Protein AF-A0AAJ6L2M2-F1 (afdb_monomer_lite)

Foldseek 3Di:
DDPQDQDDDPQWTWRDDDPVPQFKTKTFGDDDPWGWIWIGGHPDDTDTQVDTPVLVVVVVVLVCCQVVDLAKKKKAQAAPVLQCQVCVQWAWDPDPSQCPPPVQWTWTDDVQKIWIKGADPDPRRIMIMMGGNDCVVCVSSPVGDIDIGNND

Structure (mmCIF, N/CA/C/O backbone):
data_AF-A0AAJ6L2M2-F1
#
_entry.id   AF-A0AAJ6L2M2-F1
#
loop_
_atom_site.group_PDB
_atom_site.id
_atom_site.type_symbol
_atom_site.label_atom_id
_atom_site.label_alt_id
_atom_site.label_comp_id
_atom_site.label_asym_id
_atom_site.label_entity_id
_atom_site.label_seq_id
_atom_site.pdbx_PDB_ins_code
_atom_site.Cartn_x
_atom_site.Cartn_y
_atom_site.Cartn_z
_atom_site.occupancy
_atom_site.B_iso_or_equiv
_atom_site.auth_seq_id
_atom_site.auth_comp_id
_atom_site.auth_asym_id
_atom_site.auth_atom_id
_atom_site.pdbx_PDB_model_num
ATOM 1 N N . MET A 1 1 ? -10.323 -19.912 -14.320 1.00 34.62 1 MET A N 1
ATOM 2 C CA . MET A 1 1 ? -8.851 -20.020 -14.262 1.00 34.62 1 MET A CA 1
ATOM 3 C C . MET A 1 1 ? -8.305 -19.031 -15.271 1.00 34.62 1 MET A C 1
ATOM 5 O O . MET A 1 1 ? -8.434 -19.292 -16.460 1.00 34.62 1 MET A O 1
ATOM 9 N N . ALA A 1 2 ? -7.817 -17.872 -14.827 1.00 39.28 2 ALA A N 1
ATOM 10 C CA . ALA A 1 2 ? -7.121 -16.959 -15.726 1.00 39.28 2 ALA A CA 1
ATOM 11 C C . ALA A 1 2 ? -5.801 -17.625 -16.139 1.00 39.28 2 ALA A C 1
ATOM 13 O O . ALA A 1 2 ? -5.055 -18.107 -15.286 1.00 39.28 2 ALA A O 1
ATOM 14 N N . GLN A 1 3 ? -5.556 -17.742 -17.442 1.00 39.09 3 GLN A N 1
ATOM 15 C CA . GLN A 1 3 ? -4.250 -18.141 -17.948 1.00 39.09 3 GLN A CA 1
ATOM 16 C C . GLN A 1 3 ? -3.283 -16.990 -17.655 1.00 39.09 3 GLN A C 1
ATOM 18 O O . GLN A 1 3 ? -3.402 -15.923 -18.250 1.00 39.09 3 GLN A O 1
ATOM 23 N N . ASN A 1 4 ? -2.346 -17.201 -16.727 1.00 53.00 4 ASN A N 1
ATOM 24 C CA . ASN A 1 4 ? -1.199 -16.316 -16.516 1.00 53.00 4 ASN A CA 1
ATOM 25 C C . ASN A 1 4 ? -0.214 -16.493 -17.683 1.00 53.00 4 ASN A C 1
ATOM 27 O O . ASN A 1 4 ? 0.862 -17.067 -17.520 1.00 53.00 4 ASN A O 1
AT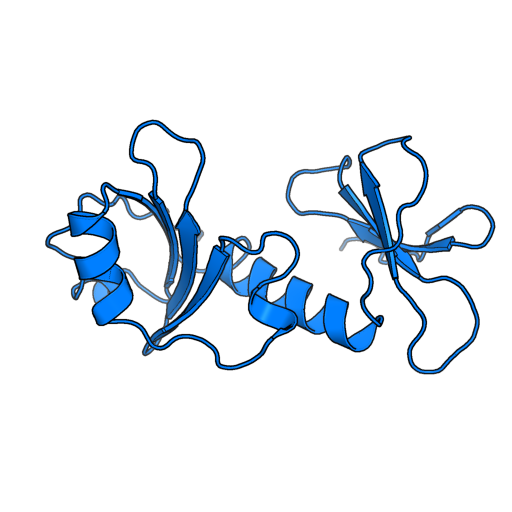OM 31 N N . GLU A 1 5 ? -0.606 -16.075 -18.884 1.00 61.12 5 GLU A N 1
ATOM 32 C CA . GLU A 1 5 ? 0.336 -15.919 -19.987 1.00 61.12 5 GLU A CA 1
ATOM 33 C C . GLU A 1 5 ? 1.088 -14.606 -19.784 1.00 61.12 5 GLU A C 1
ATOM 35 O O . GLU A 1 5 ? 0.489 -13.537 -19.685 1.00 61.12 5 GLU A O 1
ATOM 40 N N . LEU A 1 6 ? 2.415 -14.695 -19.691 1.00 71.12 6 LEU A N 1
ATOM 41 C CA . LEU A 1 6 ? 3.272 -13.519 -19.756 1.00 71.12 6 LEU A CA 1
ATOM 42 C C . LEU A 1 6 ? 3.155 -12.940 -21.166 1.00 71.12 6 LEU A C 1
ATOM 44 O O . LEU A 1 6 ? 3.510 -13.601 -22.144 1.00 71.12 6 LEU A O 1
ATOM 48 N N . ILE A 1 7 ? 2.644 -11.717 -21.270 1.00 82.81 7 ILE A N 1
ATOM 49 C CA . ILE A 1 7 ? 2.480 -11.028 -22.551 1.00 82.81 7 ILE A CA 1
ATOM 50 C C . ILE A 1 7 ? 3.750 -10.223 -22.806 1.00 82.81 7 ILE A C 1
ATOM 52 O O . ILE A 1 7 ? 4.167 -9.430 -21.965 1.00 82.81 7 ILE A O 1
ATOM 56 N N . VAL A 1 8 ? 4.376 -10.429 -23.963 1.00 83.81 8 VAL A N 1
ATOM 57 C CA . VAL A 1 8 ? 5.570 -9.678 -24.370 1.00 83.81 8 VAL A CA 1
ATOM 58 C C . VAL A 1 8 ? 5.155 -8.536 -25.291 1.00 83.81 8 VAL A C 1
ATOM 60 O O . VAL A 1 8 ? 4.539 -8.772 -26.329 1.00 83.81 8 VAL A O 1
ATOM 63 N N . ASP A 1 9 ? 5.528 -7.313 -24.921 1.00 84.31 9 ASP A N 1
ATOM 64 C CA . ASP A 1 9 ? 5.335 -6.090 -25.699 1.00 84.31 9 ASP A CA 1
ATOM 65 C C . ASP A 1 9 ? 6.690 -5.396 -25.919 1.00 84.31 9 ASP A C 1
ATOM 67 O O . ASP A 1 9 ? 7.215 -4.675 -25.063 1.00 84.31 9 ASP A O 1
ATOM 71 N N . GLY A 1 10 ? 7.310 -5.685 -27.066 1.00 86.69 10 GLY A N 1
ATOM 72 C CA . GLY A 1 10 ? 8.676 -5.257 -27.364 1.00 86.69 10 GLY A CA 1
ATOM 73 C C . GLY A 1 10 ? 9.686 -5.871 -26.389 1.00 86.69 10 GLY A C 1
ATOM 74 O O . GLY A 1 10 ? 9.864 -7.086 -26.359 1.00 86.69 10 GLY A O 1
ATOM 75 N N . GLU A 1 11 ? 10.360 -5.025 -25.609 1.00 88.69 11 GLU A N 1
ATOM 76 C CA . GLU A 1 11 ? 11.330 -5.438 -24.579 1.00 88.69 11 GLU A CA 1
ATOM 77 C C . GLU A 1 11 ? 10.687 -5.663 -23.196 1.00 88.69 11 GLU A C 1
ATOM 79 O O . GLU A 1 11 ? 11.354 -6.136 -22.271 1.00 88.69 11 GLU A O 1
ATOM 84 N N . HIS A 1 12 ? 9.396 -5.349 -23.049 1.00 91.69 12 HIS A N 1
ATOM 85 C CA . HIS A 1 12 ? 8.669 -5.432 -21.787 1.00 91.69 12 HIS A CA 1
ATOM 86 C C . HIS A 1 12 ? 7.909 -6.754 -21.687 1.00 91.69 12 HIS A C 1
ATOM 88 O O . HIS A 1 12 ? 7.188 -7.150 -22.602 1.00 91.69 12 HIS A O 1
ATOM 94 N N . THR A 1 13 ? 8.046 -7.433 -20.551 1.00 93.00 13 THR A N 1
ATOM 95 C CA . THR A 1 13 ? 7.229 -8.602 -20.208 1.00 93.00 13 THR A CA 1
ATOM 96 C C . THR A 1 13 ? 6.189 -8.188 -19.177 1.00 93.00 13 THR A C 1
ATOM 98 O O . THR A 1 13 ? 6.535 -7.884 -18.035 1.00 93.00 13 THR A O 1
ATOM 101 N N . ILE A 1 14 ? 4.922 -8.164 -19.586 1.00 90.56 14 ILE A N 1
ATOM 102 C CA . ILE A 1 14 ? 3.776 -7.826 -18.741 1.00 90.56 14 ILE A CA 1
ATOM 103 C C . ILE A 1 14 ? 3.510 -9.000 -17.803 1.00 90.56 14 ILE A C 1
ATOM 105 O O . ILE A 1 14 ? 3.349 -10.139 -18.249 1.00 90.56 14 ILE A O 1
ATOM 109 N N . PHE A 1 15 ? 3.461 -8.716 -16.504 1.00 88.19 15 PHE A N 1
ATOM 110 C CA . PHE A 1 15 ? 3.276 -9.737 -15.470 1.00 88.19 15 PHE A CA 1
ATOM 111 C C . PHE A 1 15 ? 2.052 -9.489 -14.584 1.00 88.19 15 PHE A C 1
ATOM 113 O O . PHE A 1 15 ? 1.609 -10.411 -13.902 1.00 88.19 15 PHE A O 1
ATOM 120 N N . CYS A 1 16 ? 1.505 -8.272 -14.571 1.00 86.06 16 CYS A N 1
ATOM 121 C CA . CYS A 1 16 ? 0.336 -7.938 -13.767 1.00 86.06 16 CYS A CA 1
ATOM 122 C C . CYS A 1 16 ? -0.502 -6.847 -14.447 1.00 86.06 16 CYS A C 1
ATOM 124 O O . CYS A 1 16 ? 0.030 -5.981 -15.143 1.00 86.06 16 CYS A O 1
ATOM 126 N N . ARG A 1 17 ? -1.818 -6.905 -14.234 1.00 84.94 17 ARG A N 1
ATOM 127 C CA . ARG A 1 17 ? -2.792 -5.887 -14.637 1.00 84.94 17 ARG A CA 1
ATOM 128 C C . ARG A 1 17 ? -3.556 -5.439 -13.400 1.00 84.94 17 ARG A C 1
ATOM 130 O O . ARG A 1 17 ? -3.916 -6.282 -12.581 1.00 84.94 17 ARG A O 1
ATOM 137 N N . GLY A 1 18 ? -3.767 -4.136 -13.261 1.00 68.25 18 GLY A N 1
ATOM 138 C CA . GLY A 1 18 ? -4.399 -3.531 -12.096 1.00 68.25 18 GLY A CA 1
ATOM 139 C C . GLY A 1 18 ? -5.854 -3.969 -11.891 1.00 68.25 18 GLY A C 1
ATOM 140 O O . GLY A 1 18 ? -6.543 -4.300 -12.862 1.00 68.25 18 GLY A O 1
ATOM 141 N N . PRO A 1 19 ? -6.345 -3.924 -10.639 1.00 55.34 19 PRO A N 1
ATOM 142 C CA . PRO A 1 19 ? -7.698 -4.355 -10.275 1.00 55.34 19 PRO A CA 1
ATOM 143 C C . PRO A 1 19 ? -8.815 -3.496 -10.898 1.00 55.34 19 PRO A C 1
ATOM 145 O O . PRO A 1 19 ? -9.940 -3.964 -11.038 1.00 55.34 19 PRO A O 1
ATOM 148 N N . ALA A 1 20 ? -8.514 -2.276 -11.365 1.00 49.91 20 ALA A N 1
ATOM 149 C CA . ALA A 1 20 ? -9.476 -1.391 -12.035 1.00 49.91 20 ALA A CA 1
ATOM 150 C C . ALA A 1 20 ? -9.812 -1.776 -13.496 1.00 49.91 20 ALA A C 1
ATOM 152 O O . ALA A 1 20 ? -10.563 -1.059 -14.154 1.00 49.91 20 ALA A O 1
ATOM 153 N N . GLY A 1 21 ? -9.299 -2.908 -13.993 1.00 48.28 21 GLY A N 1
ATOM 154 C CA . GLY A 1 21 ? -9.592 -3.427 -15.328 1.00 48.28 21 GLY A CA 1
ATOM 155 C C . GLY A 1 21 ? -8.813 -2.708 -16.428 1.00 48.28 21 GLY A C 1
ATOM 156 O O . GLY A 1 21 ? -8.942 -1.505 -16.586 1.00 48.28 21 GLY A O 1
ATOM 157 N N . GLU A 1 22 ? -8.015 -3.481 -17.173 1.00 55.28 22 GLU A N 1
ATOM 158 C CA . GLU A 1 22 ? -7.327 -3.215 -18.460 1.00 55.28 22 GLU A CA 1
ATOM 159 C C . GLU A 1 22 ? -6.499 -1.928 -18.649 1.00 55.28 22 GLU A C 1
ATOM 161 O O . GLU A 1 22 ? -5.643 -1.909 -19.530 1.00 55.28 22 GLU A O 1
ATOM 166 N N . SER A 1 23 ? -6.672 -0.888 -17.837 1.00 71.88 23 SER A N 1
ATOM 167 C CA . SER A 1 23 ? -5.950 0.368 -17.978 1.00 71.88 23 SER A CA 1
ATOM 168 C C . SER A 1 23 ? -4.573 0.270 -17.342 1.00 71.88 23 SER A C 1
ATOM 170 O O . SER A 1 23 ? -3.607 0.584 -18.005 1.00 71.88 23 SER A O 1
ATOM 172 N N . PHE A 1 24 ? -4.403 -0.219 -16.115 1.00 81.94 24 PHE A N 1
ATOM 173 C CA . PHE A 1 24 ? -3.059 -0.243 -15.525 1.00 81.94 24 PHE A CA 1
ATOM 174 C C . PHE A 1 24 ? -2.334 -1.565 -15.789 1.00 81.94 24 PHE A C 1
ATOM 176 O O . PHE A 1 24 ? -2.821 -2.628 -15.404 1.00 81.94 24 PHE A O 1
ATOM 183 N N . GLU A 1 25 ? -1.164 -1.518 -16.421 1.00 89.06 25 GLU A N 1
ATOM 184 C CA . GLU A 1 25 ? -0.321 -2.694 -16.654 1.00 89.06 25 GLU A CA 1
ATOM 185 C C . GLU A 1 25 ? 1.058 -2.496 -16.029 1.00 89.06 25 GLU A C 1
ATOM 187 O O . GLU A 1 25 ? 1.648 -1.423 -16.148 1.00 89.06 25 GLU A O 1
ATOM 192 N N . TRP A 1 26 ? 1.594 -3.557 -15.420 1.00 90.88 26 TRP A N 1
ATOM 193 C CA . TRP A 1 26 ? 2.969 -3.605 -14.934 1.00 90.88 26 TRP A CA 1
ATOM 194 C C . TRP A 1 26 ? 3.784 -4.629 -15.709 1.00 90.88 26 TRP A C 1
ATOM 196 O O . TRP A 1 26 ? 3.362 -5.768 -15.946 1.00 90.88 26 TRP A O 1
ATOM 206 N N . ALA A 1 27 ? 4.993 -4.218 -16.059 1.00 93.81 27 ALA A N 1
ATOM 207 C CA . ALA A 1 27 ? 5.953 -5.024 -16.777 1.00 93.81 27 ALA A CA 1
ATOM 208 C C . ALA A 1 27 ? 7.343 -4.934 -16.150 1.00 93.81 27 ALA A C 1
ATOM 210 O O . ALA A 1 27 ? 7.640 -4.053 -15.344 1.00 93.81 27 ALA A O 1
ATOM 211 N N . PHE A 1 28 ? 8.220 -5.843 -16.553 1.00 94.62 28 PHE A N 1
ATOM 212 C CA . PHE A 1 28 ? 9.654 -5.730 -16.316 1.00 94.62 28 PHE A CA 1
ATOM 213 C C . PHE A 1 28 ? 10.420 -5.834 -17.632 1.00 94.62 28 PHE A C 1
ATOM 215 O O . PHE A 1 28 ? 9.917 -6.377 -18.619 1.00 94.62 28 PHE A O 1
ATOM 222 N N . MET A 1 29 ? 11.654 -5.334 -17.631 1.00 90.94 29 MET A N 1
ATOM 223 C CA . MET A 1 29 ? 12.555 -5.392 -18.780 1.00 90.94 29 MET A CA 1
ATOM 224 C C . MET A 1 29 ? 13.871 -6.082 -18.403 1.00 90.94 29 MET A C 1
ATOM 226 O O . MET A 1 29 ? 14.468 -5.796 -17.364 1.00 90.94 29 MET A O 1
ATOM 230 N N . GLY A 1 30 ? 14.352 -6.959 -19.287 1.00 83.69 30 GLY A N 1
ATOM 231 C CA . GLY A 1 30 ? 15.656 -7.614 -19.172 1.00 83.69 30 GLY A CA 1
ATOM 232 C C . GLY A 1 30 ? 15.652 -8.977 -18.470 1.00 83.69 30 GLY A C 1
ATOM 233 O O . GLY A 1 30 ? 14.686 -9.400 -17.841 1.00 83.69 30 GLY A O 1
ATOM 234 N N . SER A 1 31 ? 16.774 -9.688 -18.602 1.00 73.94 31 SER A N 1
ATOM 235 C CA . SER A 1 31 ? 17.002 -11.012 -18.017 1.00 73.94 31 SER A CA 1
ATOM 236 C C . SER A 1 31 ? 17.922 -10.895 -16.800 1.00 73.94 31 SER A C 1
ATOM 238 O O . SER A 1 31 ? 19.146 -10.976 -16.912 1.00 73.94 31 SER A O 1
ATOM 240 N N . GLY A 1 32 ? 17.336 -10.665 -15.631 1.00 84.06 32 GLY A N 1
ATOM 241 C CA . GLY A 1 32 ? 18.035 -10.600 -14.349 1.00 84.06 32 GLY A CA 1
ATOM 242 C C . GLY A 1 32 ? 17.225 -11.299 -13.264 1.00 84.06 32 GLY A C 1
ATOM 243 O O . GLY A 1 32 ? 16.058 -11.621 -13.470 1.00 84.06 32 GLY A O 1
ATOM 244 N N . ARG A 1 33 ? 17.838 -11.551 -12.102 1.00 90.00 33 ARG A N 1
ATOM 245 C CA . ARG A 1 33 ? 17.125 -12.159 -10.964 1.00 90.00 33 ARG A CA 1
ATOM 246 C C . ARG A 1 33 ? 16.038 -11.237 -10.406 1.00 90.00 33 ARG A C 1
ATOM 248 O O . ARG A 1 33 ? 15.050 -11.734 -9.882 1.00 90.00 33 ARG A O 1
ATOM 255 N N . ASP A 1 34 ? 16.256 -9.930 -10.507 1.00 93.12 34 ASP A N 1
ATOM 256 C CA . ASP A 1 34 ? 15.356 -8.903 -9.997 1.00 93.12 34 ASP A CA 1
ATOM 257 C C . ASP A 1 34 ? 15.414 -7.665 -10.917 1.00 93.12 34 ASP A C 1
ATOM 259 O O . ASP A 1 34 ? 16.234 -6.772 -10.699 1.00 93.12 34 ASP A O 1
ATOM 263 N N . PRO A 1 35 ? 14.693 -7.683 -12.053 1.00 94.75 35 PRO A N 1
ATOM 264 C CA . PRO A 1 35 ? 14.750 -6.621 -13.058 1.00 94.75 35 PRO A CA 1
ATOM 265 C C . PRO A 1 35 ? 14.011 -5.351 -12.615 1.00 94.75 35 PRO A C 1
ATOM 267 O O . PRO A 1 35 ? 13.148 -5.391 -11.739 1.00 94.75 35 PRO A O 1
ATOM 270 N N . TYR A 1 36 ? 14.314 -4.226 -13.269 1.00 94.12 36 TYR A N 1
ATOM 271 C CA . TYR A 1 36 ? 13.545 -2.991 -13.108 1.00 94.12 36 TYR A CA 1
ATOM 272 C C . TYR A 1 36 ? 12.139 -3.132 -13.685 1.00 94.12 36 TYR A C 1
ATOM 274 O O . TYR A 1 36 ? 11.929 -3.816 -14.696 1.00 94.12 36 TYR A O 1
ATOM 282 N N . THR A 1 37 ? 11.196 -2.444 -13.048 1.00 94.19 37 THR A N 1
ATOM 283 C CA . THR A 1 37 ? 9.785 -2.483 -13.421 1.00 94.19 37 THR A CA 1
ATOM 284 C C . THR A 1 37 ? 9.301 -1.188 -14.054 1.00 94.19 37 THR A C 1
ATOM 286 O O . THR A 1 37 ? 9.866 -0.105 -13.879 1.00 94.19 37 THR A O 1
ATOM 289 N N . TYR A 1 38 ? 8.245 -1.345 -14.840 1.00 93.81 38 TYR A N 1
ATOM 290 C CA . TYR A 1 38 ? 7.621 -0.314 -15.642 1.00 93.81 38 TYR A CA 1
ATOM 291 C C . TYR A 1 38 ? 6.111 -0.430 -15.506 1.00 93.81 38 TYR A C 1
ATOM 293 O O . TYR A 1 38 ? 5.579 -1.524 -15.320 1.00 93.81 38 TYR A O 1
ATOM 301 N N . GLU A 1 39 ? 5.433 0.696 -15.635 1.00 91.44 39 GLU A N 1
ATOM 302 C CA . GLU A 1 39 ? 3.981 0.782 -15.627 1.00 91.44 39 GLU A CA 1
ATOM 303 C C . GLU A 1 39 ? 3.478 1.598 -16.813 1.00 91.44 39 GLU A C 1
ATOM 305 O O . GLU A 1 39 ? 4.205 2.431 -17.367 1.00 91.44 39 GLU A O 1
ATOM 310 N N . ARG A 1 40 ? 2.227 1.372 -17.198 1.00 90.19 40 ARG A N 1
ATOM 311 C CA . ARG A 1 40 ? 1.512 2.226 -18.146 1.00 90.19 40 ARG A CA 1
ATOM 312 C C . ARG A 1 40 ? 0.022 2.219 -17.866 1.00 90.19 40 ARG A C 1
ATOM 314 O O . ARG A 1 40 ? -0.491 1.266 -17.279 1.00 90.19 40 ARG A O 1
ATOM 321 N N . GLU A 1 41 ? -0.648 3.247 -18.372 1.00 88.25 41 GLU A N 1
ATOM 322 C CA . GLU A 1 41 ? -2.100 3.302 -18.444 1.00 88.25 41 GLU A CA 1
ATOM 323 C C . GLU A 1 41 ? -2.580 3.127 -19.902 1.00 88.25 41 GLU A C 1
ATOM 325 O O . GLU A 1 41 ? -2.281 3.930 -20.782 1.00 88.25 41 GLU A O 1
ATOM 330 N N . GLY A 1 42 ? -3.292 2.046 -20.204 1.00 84.25 42 GLY A N 1
ATOM 331 C CA . GLY A 1 42 ? -3.818 1.699 -21.515 1.00 84.25 42 GLY A CA 1
ATOM 332 C C . GLY A 1 42 ? -2.713 1.566 -22.560 1.00 84.25 42 GLY A C 1
ATOM 333 O O . GLY A 1 42 ? -1.822 0.727 -22.456 1.00 84.25 42 GLY A O 1
ATOM 334 N N . LEU A 1 43 ? -2.793 2.405 -23.594 1.00 84.88 43 LEU A N 1
ATOM 335 C CA . LEU A 1 43 ? -1.834 2.443 -24.702 1.00 84.88 43 LEU A CA 1
ATOM 336 C C . LEU A 1 43 ? -0.745 3.513 -24.514 1.00 84.88 43 LEU A C 1
ATOM 338 O O . LEU A 1 43 ? -0.060 3.864 -25.477 1.00 84.88 43 LEU A O 1
ATOM 342 N N . GLU A 1 44 ? -0.599 4.065 -23.307 1.00 88.75 44 GLU A N 1
ATOM 343 C CA . GLU A 1 44 ? 0.482 4.998 -22.998 1.00 88.75 44 GLU A CA 1
ATOM 344 C C . GLU A 1 44 ? 1.869 4.342 -23.079 1.00 88.75 44 GLU A C 1
ATOM 346 O O . GLU A 1 44 ? 2.040 3.119 -23.038 1.00 88.75 44 GLU A O 1
ATOM 351 N N . SER A 1 45 ? 2.891 5.191 -23.187 1.00 91.31 45 SER A N 1
ATOM 352 C CA . SER A 1 45 ? 4.286 4.764 -23.118 1.00 91.31 45 SER A CA 1
ATOM 353 C C . SER A 1 45 ? 4.621 4.200 -21.739 1.00 91.31 45 SER A C 1
ATOM 355 O O . SER A 1 45 ? 4.225 4.761 -20.719 1.00 91.31 45 SER A O 1
ATOM 357 N N . TRP A 1 46 ? 5.448 3.154 -21.715 1.00 93.38 46 TRP A N 1
ATOM 358 C CA . TRP A 1 46 ? 6.011 2.603 -20.485 1.00 93.38 46 TRP A CA 1
ATOM 359 C C . TRP A 1 46 ? 6.791 3.661 -19.696 1.00 93.38 46 TRP A C 1
ATOM 361 O O . TRP A 1 46 ? 7.683 4.328 -20.231 1.00 93.38 46 TR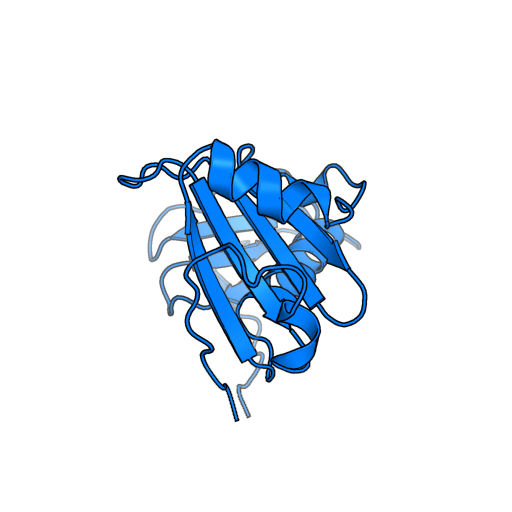P A O 1
ATOM 371 N N . ARG A 1 47 ? 6.473 3.785 -18.407 1.00 93.00 47 ARG A N 1
ATOM 372 C CA . ARG A 1 47 ? 7.146 4.664 -17.448 1.00 93.00 47 ARG A CA 1
ATOM 373 C C . ARG A 1 47 ? 7.876 3.818 -16.407 1.00 93.00 47 ARG A C 1
ATOM 375 O O . ARG A 1 47 ? 7.304 2.840 -15.933 1.00 93.00 47 ARG A O 1
ATOM 382 N N . PRO A 1 48 ? 9.125 4.149 -16.040 1.00 92.88 48 PRO A N 1
ATOM 383 C CA . PRO A 1 48 ? 9.815 3.435 -14.974 1.00 92.88 48 PRO A CA 1
ATOM 384 C C . PRO A 1 48 ? 9.119 3.699 -13.634 1.00 92.88 48 PRO A C 1
ATOM 386 O O . PRO A 1 48 ? 8.855 4.850 -13.295 1.00 92.88 48 PRO A O 1
ATOM 389 N N . THR A 1 49 ? 8.885 2.648 -12.852 1.00 88.75 49 THR A N 1
ATOM 390 C CA . THR A 1 49 ? 8.312 2.763 -11.494 1.00 88.75 49 THR A CA 1
ATOM 391 C C . THR A 1 49 ? 9.346 3.241 -10.470 1.00 88.75 49 THR A C 1
ATOM 393 O O . THR A 1 49 ? 8.996 3.759 -9.412 1.00 88.75 49 THR A O 1
ATOM 396 N N . GLY A 1 50 ? 10.635 3.037 -10.776 1.00 89.06 50 GLY A N 1
ATOM 397 C CA . GLY A 1 50 ? 11.748 3.208 -9.841 1.00 89.06 50 GLY A CA 1
ATOM 398 C C . GLY A 1 50 ? 11.983 2.006 -8.917 1.00 89.06 50 GLY A C 1
ATOM 399 O O . GLY A 1 50 ? 12.911 2.059 -8.114 1.00 89.06 50 GLY A O 1
ATOM 400 N N . LEU A 1 51 ? 11.192 0.933 -9.050 1.00 89.38 51 LEU A N 1
ATOM 401 C CA . LEU A 1 51 ? 11.242 -0.263 -8.207 1.00 89.38 51 LEU A CA 1
ATOM 402 C C . LEU A 1 51 ? 11.796 -1.483 -8.950 1.00 89.38 51 LEU A C 1
ATOM 404 O O . LEU A 1 51 ? 11.606 -1.651 -10.164 1.00 89.38 51 LEU A O 1
ATOM 408 N N . LEU A 1 52 ? 12.436 -2.373 -8.197 1.00 92.81 52 LEU A N 1
ATOM 409 C CA . LEU A 1 52 ? 12.736 -3.727 -8.649 1.00 92.81 52 LEU A CA 1
ATOM 410 C C . LEU A 1 52 ? 11.470 -4.597 -8.639 1.00 92.81 52 LEU A C 1
ATOM 412 O O . LEU A 1 52 ? 10.486 -4.299 -7.958 1.00 92.81 52 LEU A O 1
ATOM 416 N N . LEU A 1 53 ? 11.489 -5.696 -9.393 1.00 92.00 53 LEU A N 1
ATOM 417 C CA . LEU A 1 53 ? 10.356 -6.614 -9.498 1.00 92.00 53 LEU A CA 1
ATOM 418 C C . LEU A 1 53 ? 9.944 -7.184 -8.140 1.00 92.00 53 LEU A C 1
ATOM 420 O O . LEU A 1 53 ? 8.756 -7.229 -7.837 1.00 92.00 53 LEU A O 1
ATOM 424 N N . SER A 1 54 ? 10.902 -7.590 -7.311 1.00 91.19 54 SER A N 1
ATOM 425 C CA . SER A 1 54 ? 10.626 -8.119 -5.974 1.00 91.19 54 SER A CA 1
ATOM 426 C C . SER A 1 54 ? 9.912 -7.099 -5.078 1.00 91.19 54 SER A C 1
ATOM 428 O O . SER A 1 54 ? 8.975 -7.454 -4.364 1.00 91.19 54 SER A O 1
ATOM 430 N N . GLU A 1 55 ? 10.305 -5.830 -5.163 1.00 89.62 55 GLU A N 1
ATOM 431 C CA . GLU A 1 55 ? 9.729 -4.722 -4.403 1.00 89.62 55 GLU A CA 1
ATOM 432 C C . GLU A 1 55 ? 8.304 -4.408 -4.866 1.00 89.62 55 GLU A C 1
ATOM 434 O O . GLU A 1 55 ? 7.389 -4.302 -4.047 1.00 89.62 55 GLU A O 1
ATOM 439 N N . LEU A 1 56 ? 8.099 -4.328 -6.183 1.00 88.44 56 LEU A N 1
ATOM 440 C CA . LEU A 1 56 ? 6.782 -4.073 -6.760 1.00 88.44 56 LEU A CA 1
ATOM 441 C C . LEU A 1 56 ? 5.810 -5.231 -6.492 1.00 88.44 56 LEU A C 1
ATOM 443 O O . LEU A 1 56 ? 4.638 -4.995 -6.211 1.00 88.44 56 LEU A O 1
ATOM 447 N N . LEU A 1 57 ? 6.277 -6.482 -6.517 1.00 88.69 57 LEU A N 1
ATOM 448 C CA . LEU A 1 57 ? 5.446 -7.640 -6.178 1.00 88.69 57 LEU A CA 1
ATOM 449 C C . LEU A 1 57 ? 4.985 -7.616 -4.717 1.00 88.69 57 LEU A C 1
ATOM 451 O O . LEU A 1 57 ? 3.840 -7.966 -4.439 1.00 88.69 57 LEU A O 1
ATOM 455 N N . LEU A 1 58 ? 5.846 -7.185 -3.789 1.00 86.44 58 LEU A N 1
ATOM 456 C CA . LEU A 1 58 ? 5.458 -6.995 -2.390 1.00 86.44 58 LEU A CA 1
ATOM 457 C C . LEU A 1 58 ? 4.395 -5.900 -2.249 1.00 86.44 58 LEU A C 1
ATOM 459 O O . LEU A 1 58 ? 3.430 -6.085 -1.510 1.00 86.44 58 LEU A O 1
ATOM 463 N N . TYR A 1 59 ? 4.542 -4.795 -2.984 1.00 84.19 59 TYR A N 1
ATOM 464 C CA . TYR A 1 59 ? 3.528 -3.744 -3.042 1.00 84.19 59 TYR A CA 1
ATOM 465 C C . TYR A 1 59 ? 2.187 -4.261 -3.571 1.00 84.19 59 TYR A C 1
ATOM 467 O O . TYR A 1 59 ? 1.171 -4.109 -2.896 1.00 84.19 59 TYR A O 1
ATOM 475 N N . ILE A 1 60 ? 2.184 -4.920 -4.735 1.00 82.94 60 ILE A N 1
ATOM 476 C CA . ILE A 1 60 ? 0.968 -5.472 -5.348 1.00 82.94 60 ILE A CA 1
ATOM 477 C C . ILE A 1 60 ? 0.289 -6.445 -4.382 1.00 82.94 60 ILE A C 1
ATOM 479 O O . ILE A 1 60 ? -0.918 -6.370 -4.191 1.00 82.94 60 ILE A O 1
ATOM 483 N N . PHE A 1 61 ? 1.058 -7.311 -3.718 1.00 84.62 61 PHE A N 1
ATOM 484 C CA . PHE A 1 61 ? 0.519 -8.252 -2.742 1.00 84.62 61 PHE A CA 1
ATOM 485 C C . PHE A 1 61 ? -0.196 -7.553 -1.576 1.00 84.62 61 PHE A C 1
ATOM 487 O O . PHE A 1 61 ? -1.314 -7.927 -1.229 1.00 84.62 61 PHE A O 1
ATOM 494 N N . VAL A 1 62 ? 0.429 -6.535 -0.977 1.00 84.00 62 VAL A N 1
ATOM 495 C CA . VAL A 1 62 ? -0.161 -5.784 0.143 1.00 84.00 62 VAL A CA 1
ATOM 496 C C . VAL A 1 62 ? -1.376 -4.977 -0.310 1.00 84.00 62 VAL A C 1
ATOM 498 O O . VAL A 1 62 ? -2.391 -4.968 0.382 1.00 84.00 62 VAL A O 1
ATOM 501 N N . SER A 1 63 ? -1.297 -4.348 -1.483 1.00 82.44 63 SER A N 1
ATOM 502 C CA . SER A 1 63 ? -2.413 -3.616 -2.078 1.00 82.44 63 SER A CA 1
ATOM 503 C C . SER A 1 63 ? -3.606 -4.543 -2.321 1.00 82.44 63 SER A C 1
ATOM 505 O O . SER A 1 63 ? -4.687 -4.298 -1.794 1.00 82.44 63 SER A O 1
ATOM 507 N N . SER A 1 64 ? -3.416 -5.684 -2.987 1.00 81.50 64 SER A N 1
ATOM 508 C CA . SER A 1 64 ? -4.492 -6.663 -3.184 1.00 81.50 64 SER A CA 1
ATOM 509 C C . SER A 1 64 ? -5.021 -7.241 -1.869 1.00 81.50 64 SER A C 1
ATOM 511 O O . SER A 1 64 ? -6.209 -7.521 -1.768 1.00 81.50 64 SER A O 1
ATOM 513 N N . ALA A 1 65 ? -4.202 -7.358 -0.819 1.00 83.69 65 ALA A N 1
ATOM 514 C CA . ALA A 1 65 ? -4.692 -7.749 0.505 1.00 83.69 65 ALA A CA 1
ATOM 515 C C . ALA A 1 65 ? -5.609 -6.695 1.161 1.00 83.69 65 ALA A C 1
ATOM 517 O O . ALA A 1 65 ? -6.358 -7.036 2.072 1.00 83.69 65 ALA A O 1
ATOM 518 N N . VAL A 1 66 ? -5.562 -5.434 0.719 1.00 84.50 66 VAL A N 1
ATOM 519 C CA . VAL A 1 66 ? -6.505 -4.379 1.123 1.00 84.50 66 VAL A CA 1
ATOM 520 C C . VAL A 1 66 ? -7.698 -4.322 0.168 1.00 84.50 66 VAL A C 1
ATOM 522 O O . VAL A 1 66 ? -8.835 -4.255 0.613 1.00 84.50 66 VAL A O 1
ATOM 525 N N . PHE A 1 67 ? -7.460 -4.336 -1.142 1.00 82.62 67 PHE A N 1
ATOM 526 C CA . PHE A 1 67 ? -8.473 -4.003 -2.148 1.00 82.62 67 PHE A CA 1
ATOM 527 C C . PHE A 1 67 ? -9.209 -5.196 -2.743 1.00 82.62 67 PHE A C 1
ATOM 529 O O . PHE A 1 67 ? -10.353 -5.033 -3.159 1.00 82.62 67 PHE A O 1
ATOM 536 N N . ASP A 1 68 ? -8.584 -6.369 -2.764 1.00 79.31 68 ASP A N 1
ATOM 537 C CA . ASP A 1 68 ? -9.080 -7.583 -3.424 1.00 79.31 68 ASP A CA 1
ATOM 538 C C . ASP A 1 68 ? -9.257 -8.739 -2.430 1.00 79.31 68 ASP A C 1
ATOM 540 O O . ASP A 1 68 ? -9.401 -9.894 -2.828 1.00 79.31 68 ASP A O 1
ATOM 544 N N . ALA A 1 69 ? -9.202 -8.462 -1.126 1.00 78.31 69 ALA A N 1
ATOM 545 C CA . ALA A 1 69 ? -9.369 -9.501 -0.126 1.00 78.31 69 ALA A CA 1
ATOM 546 C C . ALA A 1 69 ? -10.783 -10.097 -0.180 1.00 78.31 69 ALA A C 1
ATOM 548 O O . ALA A 1 69 ? -11.771 -9.366 -0.243 1.00 78.31 69 ALA A O 1
ATOM 549 N N . ASP A 1 70 ? -10.871 -11.424 -0.043 1.00 79.50 70 ASP A N 1
ATOM 550 C CA . ASP A 1 70 ? -12.124 -12.184 0.126 1.00 79.50 70 ASP A CA 1
ATOM 551 C C . ASP A 1 70 ? -12.779 -11.953 1.509 1.00 79.50 70 ASP A C 1
ATOM 553 O O . ASP A 1 70 ? -13.538 -12.777 2.019 1.00 79.50 70 ASP A O 1
ATOM 557 N N . CYS A 1 71 ? -12.419 -10.866 2.185 1.00 82.94 71 CYS A N 1
ATOM 558 C CA . CYS A 1 71 ? -12.989 -10.453 3.454 1.00 82.94 71 CYS A CA 1
ATOM 559 C C . CYS A 1 71 ? -13.679 -9.099 3.287 1.00 82.94 71 CYS A C 1
ATOM 561 O O . CYS A 1 71 ? -13.637 -8.491 2.217 1.00 82.94 71 CYS A O 1
ATOM 563 N N . GLY A 1 72 ? -14.390 -8.643 4.317 1.00 84.62 72 GLY A N 1
ATOM 564 C CA . GLY A 1 72 ? -15.159 -7.419 4.147 1.00 84.62 72 GLY A CA 1
ATOM 565 C C . GLY A 1 72 ? -14.276 -6.183 4.084 1.00 84.62 72 GLY A C 1
ATOM 566 O O . GLY A 1 72 ? -13.231 -6.097 4.742 1.00 84.62 72 GLY A O 1
ATOM 567 N N . LEU A 1 73 ? -14.735 -5.235 3.276 1.00 88.62 73 LEU A N 1
ATOM 568 C CA . LEU A 1 73 ? -14.060 -3.978 3.016 1.00 88.62 73 LEU A CA 1
ATOM 569 C C . LEU A 1 73 ? -14.854 -2.815 3.612 1.00 88.62 73 LEU A C 1
ATOM 571 O O . LEU A 1 73 ? -16.082 -2.816 3.638 1.00 88.62 73 LEU A O 1
ATOM 575 N N . VAL A 1 74 ? -14.135 -1.806 4.082 1.00 89.62 74 VAL A N 1
ATOM 576 C CA . VAL A 1 74 ? -14.687 -0.524 4.509 1.00 89.62 74 VAL A CA 1
ATOM 577 C C . VAL A 1 74 ? -13.906 0.586 3.832 1.00 89.62 74 VAL A C 1
ATOM 579 O O . VAL A 1 74 ? -12.678 0.575 3.843 1.00 89.62 74 VAL A O 1
ATOM 582 N N . ASN A 1 75 ? -14.619 1.560 3.277 1.00 90.31 75 ASN A N 1
ATOM 583 C CA . ASN A 1 75 ? -14.048 2.783 2.732 1.00 90.31 75 ASN A CA 1
ATOM 584 C C . ASN A 1 75 ? -14.642 3.976 3.486 1.00 90.31 75 ASN A C 1
ATOM 586 O O . ASN A 1 75 ? -15.860 4.143 3.516 1.00 90.31 75 ASN A O 1
ATOM 590 N N . MET A 1 76 ? -13.787 4.781 4.107 1.00 90.69 76 MET A N 1
ATOM 591 C CA . MET A 1 76 ? -14.170 5.959 4.876 1.00 90.69 76 MET A CA 1
ATOM 592 C C . MET A 1 76 ? -13.541 7.199 4.251 1.00 90.69 76 MET A C 1
ATOM 594 O O . MET A 1 76 ? -12.319 7.275 4.117 1.00 90.69 76 MET A O 1
ATOM 598 N N . ALA A 1 77 ? -14.376 8.187 3.936 1.00 90.69 77 ALA A N 1
ATOM 599 C CA . ALA A 1 77 ? -13.937 9.547 3.657 1.00 90.69 77 ALA A CA 1
ATOM 600 C C . ALA A 1 77 ? -14.034 10.356 4.956 1.00 90.69 77 ALA A C 1
ATOM 602 O O . ALA A 1 77 ? -15.100 10.425 5.568 1.00 90.69 77 ALA A O 1
ATOM 603 N N . LEU A 1 78 ? -12.915 10.909 5.419 1.00 90.12 78 LEU A N 1
ATOM 604 C CA . LEU A 1 78 ? -12.789 11.485 6.759 1.00 90.12 78 LEU A CA 1
ATOM 605 C C . LEU A 1 78 ? -12.153 12.867 6.696 1.00 90.12 78 LEU A C 1
ATOM 607 O O . LEU A 1 78 ? -11.274 13.107 5.875 1.00 90.12 78 LEU A O 1
ATOM 611 N N . ASP A 1 79 ? -12.556 13.755 7.605 1.00 91.00 79 ASP A N 1
ATOM 612 C CA . ASP A 1 79 ? -11.757 14.942 7.906 1.00 91.00 79 ASP A CA 1
ATOM 613 C C . ASP A 1 79 ? -10.486 14.554 8.691 1.00 91.00 79 ASP A C 1
ATOM 615 O O . ASP A 1 79 ? -10.325 13.411 9.131 1.00 91.00 79 ASP A O 1
ATOM 619 N N . GLN A 1 80 ? -9.578 15.511 8.917 1.00 91.25 80 GLN A N 1
ATOM 620 C CA . GLN A 1 80 ? -8.343 15.272 9.682 1.00 91.25 80 GLN A CA 1
ATOM 621 C C . GLN A 1 80 ? -8.613 14.633 11.055 1.00 91.25 80 GLN A C 1
ATOM 623 O O . GLN A 1 80 ? -7.867 13.762 11.496 1.00 91.25 80 GLN A O 1
ATOM 628 N N . ARG A 1 81 ? -9.679 15.053 11.751 1.00 91.62 81 ARG A N 1
ATOM 629 C CA . ARG A 1 81 ? -9.988 14.557 13.097 1.00 91.62 81 ARG A CA 1
ATOM 630 C C . ARG A 1 81 ? -10.450 13.101 13.051 1.00 91.62 81 ARG A C 1
ATOM 632 O O . ARG A 1 81 ? -10.028 12.306 13.891 1.00 91.62 81 ARG A O 1
ATOM 639 N N . GLY A 1 82 ? -11.319 12.764 12.103 1.00 91.56 82 GLY A N 1
ATOM 640 C CA . GLY A 1 82 ? -11.764 11.401 11.843 1.00 91.56 82 GLY A CA 1
ATOM 641 C C . GLY A 1 82 ? -10.585 10.514 11.465 1.00 91.56 82 GLY A C 1
ATOM 642 O O . GLY A 1 82 ? -10.394 9.466 12.083 1.00 91.56 82 GLY A O 1
ATOM 643 N N . PHE A 1 83 ? -9.745 10.982 10.540 1.00 92.62 83 PHE A N 1
ATOM 644 C CA . PHE A 1 83 ? -8.526 10.300 10.121 1.00 92.62 83 PHE A CA 1
ATOM 645 C C . PHE A 1 83 ? -7.619 9.983 11.312 1.00 92.62 83 PHE A C 1
ATOM 647 O O . PHE A 1 83 ? -7.330 8.812 11.554 1.00 92.62 83 PHE A O 1
ATOM 654 N N . ASP A 1 84 ? -7.258 10.989 12.116 1.00 92.31 84 ASP A N 1
ATOM 655 C CA . ASP A 1 84 ? -6.407 10.823 13.301 1.00 92.31 84 ASP A CA 1
ATOM 656 C C . ASP A 1 84 ? -7.002 9.817 14.292 1.00 92.31 84 ASP A C 1
ATOM 658 O O . ASP A 1 84 ? -6.291 8.975 14.848 1.00 92.31 84 ASP A O 1
ATOM 662 N N . SER A 1 85 ? -8.322 9.857 14.497 1.00 91.62 85 SER A N 1
ATOM 663 C CA . SER A 1 85 ? -8.997 8.910 15.386 1.00 91.62 85 SER A CA 1
ATOM 664 C C . SER A 1 85 ? -8.853 7.462 14.905 1.00 91.62 85 SER A C 1
ATOM 666 O O . SER A 1 85 ? -8.698 6.551 15.718 1.00 91.62 85 SER A O 1
ATOM 668 N N . VAL A 1 86 ? -8.866 7.228 13.593 1.00 92.25 86 VAL A N 1
ATOM 669 C CA . VAL A 1 86 ? -8.726 5.889 13.016 1.00 92.25 86 VAL A CA 1
ATOM 670 C C . VAL A 1 86 ? -7.262 5.453 13.025 1.00 92.25 86 VAL A C 1
ATOM 672 O O . VAL A 1 86 ? -6.941 4.413 13.600 1.00 92.25 86 VAL A O 1
ATOM 675 N N . VAL A 1 87 ? -6.352 6.250 12.456 1.00 92.44 87 VAL A N 1
ATOM 676 C CA . VAL A 1 87 ? -4.952 5.830 12.260 1.00 92.44 87 VAL A CA 1
ATOM 677 C C . VAL A 1 87 ? -4.167 5.679 13.562 1.00 92.44 87 VAL A C 1
ATOM 679 O O . VAL A 1 87 ? -3.249 4.868 13.619 1.00 92.44 87 VAL A O 1
ATOM 682 N N . THR A 1 88 ? -4.543 6.377 14.641 1.00 93.12 88 THR A N 1
ATOM 683 C CA . THR A 1 88 ? -3.903 6.216 15.967 1.00 93.12 88 THR A CA 1
ATOM 684 C C . THR A 1 88 ? -4.142 4.845 16.605 1.00 93.12 88 THR A C 1
ATOM 686 O O . THR A 1 88 ? -3.418 4.461 17.524 1.00 93.12 88 THR A O 1
ATOM 689 N N . ARG A 1 89 ? -5.135 4.092 16.120 1.00 92.56 89 ARG A N 1
ATOM 690 C CA . ARG A 1 89 ? -5.451 2.722 16.560 1.00 92.56 89 ARG A CA 1
ATOM 691 C C . ARG A 1 89 ? -4.766 1.658 15.693 1.00 92.56 89 ARG A C 1
ATOM 693 O O . ARG A 1 89 ? -4.896 0.464 15.958 1.00 92.56 89 ARG A O 1
ATOM 700 N N . LEU A 1 90 ? -4.041 2.085 14.661 1.00 93.38 90 LEU A N 1
ATOM 701 C CA . LEU A 1 90 ? -3.361 1.225 13.705 1.00 93.38 90 LEU A CA 1
ATOM 702 C C . LEU A 1 90 ? -1.839 1.321 13.864 1.00 93.38 90 LEU A C 1
ATOM 704 O O . LEU A 1 90 ? -1.297 2.318 14.338 1.00 93.38 90 LEU A O 1
ATOM 708 N N . GLN A 1 91 ? -1.136 0.280 13.430 1.00 93.31 91 GLN A N 1
ATOM 709 C CA . GLN A 1 91 ? 0.321 0.267 13.338 1.00 93.31 91 GLN A CA 1
ATOM 710 C C . GLN A 1 91 ? 0.728 0.478 11.885 1.00 93.31 91 GLN A C 1
ATOM 712 O O . GLN A 1 91 ? 0.328 -0.291 11.015 1.00 93.31 91 GLN A O 1
ATOM 717 N N . ALA A 1 92 ? 1.501 1.528 11.607 1.00 91.12 92 ALA A N 1
ATOM 718 C CA . ALA A 1 92 ? 2.044 1.744 10.271 1.00 91.12 92 ALA A CA 1
ATOM 719 C C . ALA A 1 92 ? 3.022 0.617 9.923 1.00 91.12 92 ALA A C 1
ATOM 721 O O . ALA A 1 92 ? 3.848 0.227 10.752 1.00 91.12 92 ALA A O 1
ATOM 722 N N . LEU A 1 93 ? 2.957 0.116 8.692 1.00 87.31 93 LEU A N 1
ATOM 723 C CA . LEU A 1 93 ? 3.991 -0.778 8.198 1.00 87.31 93 LEU A CA 1
ATOM 724 C C . LEU A 1 93 ? 5.280 0.036 8.000 1.00 87.31 93 LEU A C 1
ATOM 726 O O . LEU A 1 93 ? 5.300 1.018 7.258 1.00 87.31 93 LEU A O 1
ATOM 730 N N . ASP A 1 94 ? 6.358 -0.362 8.673 1.00 81.31 94 ASP A N 1
ATOM 731 C CA . ASP A 1 94 ? 7.635 0.362 8.663 1.00 81.31 94 ASP A CA 1
ATOM 732 C C . ASP A 1 94 ? 8.532 -0.124 7.514 1.00 81.31 94 ASP A C 1
ATOM 734 O O . ASP A 1 94 ? 9.473 -0.898 7.698 1.00 81.31 94 ASP A O 1
ATOM 738 N N . HIS A 1 95 ? 8.184 0.269 6.285 1.00 78.44 95 HIS A N 1
ATOM 739 C CA . HIS A 1 95 ? 9.040 0.068 5.117 1.00 78.44 95 HIS A CA 1
ATOM 740 C C . HIS A 1 95 ? 8.845 1.196 4.090 1.00 78.44 95 HIS A C 1
ATOM 742 O O . HIS A 1 95 ? 7.703 1.530 3.767 1.00 78.44 95 HIS A O 1
ATOM 748 N N . PRO A 1 96 ? 9.924 1.744 3.498 1.00 71.50 96 PRO A N 1
ATOM 749 C CA . PRO A 1 96 ? 9.827 2.817 2.504 1.00 71.50 96 PRO A CA 1
ATOM 750 C C . PRO A 1 96 ? 8.964 2.480 1.278 1.00 71.50 96 PRO A C 1
ATOM 752 O O . PRO A 1 96 ? 8.331 3.368 0.716 1.00 71.50 96 PRO A O 1
ATOM 755 N N . LEU A 1 97 ? 8.898 1.199 0.891 1.00 73.62 97 LEU A N 1
ATOM 756 C CA . LEU A 1 97 ? 8.074 0.732 -0.239 1.00 73.62 97 LEU A CA 1
ATOM 757 C C . LEU A 1 97 ? 6.568 0.969 -0.046 1.00 73.62 97 LEU A C 1
ATOM 759 O O . LEU A 1 97 ? 5.828 0.995 -1.022 1.00 73.62 97 LEU A O 1
ATOM 763 N N . TRP A 1 98 ? 6.103 1.177 1.187 1.00 80.00 98 TRP A N 1
ATOM 764 C CA . TRP A 1 98 ? 4.686 1.399 1.494 1.00 80.00 98 TRP A CA 1
ATOM 765 C C . TRP A 1 98 ? 4.214 2.836 1.270 1.00 80.00 98 TRP A C 1
ATOM 767 O O . TRP A 1 98 ? 3.045 3.130 1.503 1.00 80.00 98 TRP A O 1
ATOM 777 N N . ALA A 1 99 ? 5.115 3.724 0.848 1.00 70.62 99 ALA A N 1
ATOM 778 C CA . ALA A 1 99 ? 4.805 5.086 0.422 1.00 70.62 99 ALA A CA 1
ATOM 779 C C . ALA A 1 99 ? 4.710 5.227 -1.109 1.00 70.62 99 ALA A C 1
ATOM 781 O O . ALA A 1 99 ? 4.560 6.334 -1.611 1.00 70.62 99 ALA A O 1
ATOM 782 N N . TRP A 1 100 ? 4.872 4.132 -1.854 1.00 69.00 100 TRP A N 1
ATOM 783 C CA . TRP A 1 100 ? 4.759 4.097 -3.312 1.00 69.00 100 TRP A CA 1
ATOM 784 C C . TRP A 1 100 ? 3.368 3.570 -3.715 1.00 69.00 100 TRP A C 1
ATOM 786 O O . TRP A 1 100 ? 2.797 2.798 -2.947 1.00 69.00 100 TRP A O 1
ATOM 796 N N . PRO A 1 101 ? 2.801 3.938 -4.880 1.00 65.75 101 PRO A N 1
ATOM 797 C CA . PRO A 1 101 ? 3.247 4.996 -5.788 1.00 65.75 101 PRO A CA 1
ATOM 798 C C . PRO A 1 101 ? 2.910 6.389 -5.262 1.00 65.75 101 PRO A C 1
ATOM 800 O O . PRO A 1 101 ? 3.545 7.352 -5.678 1.00 65.75 101 PRO A O 1
ATOM 803 N N . GLU A 1 102 ? 1.956 6.483 -4.334 1.00 75.38 102 GLU A N 1
ATOM 804 C CA . GLU A 1 102 ? 1.426 7.743 -3.831 1.00 75.38 102 GLU A CA 1
ATOM 805 C C . GLU A 1 102 ? 2.075 8.111 -2.484 1.00 75.38 102 GLU A C 1
ATOM 807 O O . GLU A 1 102 ? 1.737 7.513 -1.454 1.00 75.38 102 GLU A O 1
ATOM 812 N N . PRO A 1 103 ? 2.975 9.115 -2.433 1.00 75.69 103 PRO A N 1
ATOM 813 C CA . PRO A 1 103 ? 3.693 9.484 -1.213 1.00 75.69 103 PRO A CA 1
ATOM 814 C C . PRO A 1 103 ? 2.790 9.976 -0.083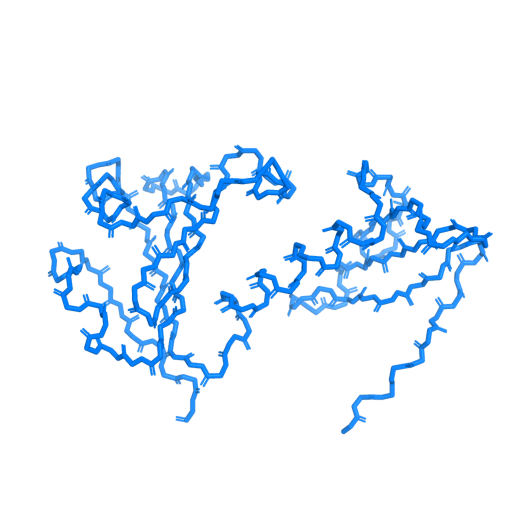 1.00 75.69 103 PRO A C 1
ATOM 816 O O . PRO A 1 103 ? 3.258 10.061 1.058 1.00 75.69 103 PRO A O 1
ATOM 819 N N . ALA A 1 104 ? 1.529 10.297 -0.373 1.00 80.69 104 ALA A N 1
ATOM 820 C CA . ALA A 1 104 ? 0.525 10.675 0.611 1.00 80.69 104 ALA A CA 1
ATOM 821 C C . ALA A 1 104 ? -0.148 9.481 1.310 1.00 80.69 104 ALA A C 1
ATOM 823 O O . ALA A 1 104 ? -0.692 9.662 2.401 1.00 80.69 104 ALA A O 1
ATOM 824 N N . LEU A 1 105 ? -0.087 8.274 0.734 1.00 84.12 105 LEU A N 1
ATOM 825 C CA . LEU A 1 105 ? -0.756 7.081 1.257 1.00 84.12 105 LEU A CA 1
ATOM 826 C C . LEU A 1 105 ? 0.211 6.183 2.029 1.00 84.12 105 LEU A C 1
ATOM 828 O O . LEU A 1 105 ? 1.380 6.029 1.676 1.00 84.12 105 LEU A O 1
ATOM 832 N N . ARG A 1 106 ? -0.266 5.569 3.109 1.00 90.25 106 ARG A N 1
ATOM 833 C CA . ARG A 1 106 ? 0.493 4.616 3.922 1.00 90.25 106 ARG A CA 1
ATOM 834 C C . ARG A 1 106 ? -0.331 3.371 4.175 1.00 90.25 106 ARG A C 1
ATOM 836 O O . ARG A 1 106 ? -1.553 3.437 4.295 1.00 90.25 106 ARG A O 1
ATOM 843 N N . PHE A 1 107 ? 0.358 2.246 4.309 1.00 91.06 107 PHE A N 1
ATOM 844 C CA . PHE A 1 107 ? -0.258 1.013 4.770 1.00 91.06 107 PHE A CA 1
ATOM 845 C C . PHE A 1 107 ? -0.123 0.861 6.278 1.00 91.06 107 PHE A C 1
ATOM 847 O O . PHE A 1 107 ? 0.920 1.157 6.870 1.00 91.06 107 PHE A O 1
ATOM 854 N N . TYR A 1 108 ? -1.184 0.352 6.885 1.00 93.12 108 TYR A N 1
ATOM 855 C CA . TYR A 1 108 ? -1.267 0.090 8.308 1.00 93.12 108 TYR A CA 1
ATOM 856 C C . TYR A 1 108 ? -1.839 -1.301 8.564 1.00 93.12 108 TYR A C 1
ATOM 858 O O . TYR A 1 108 ? -2.484 -1.891 7.702 1.00 93.12 108 TYR A O 1
ATOM 866 N N . HIS A 1 109 ? -1.652 -1.815 9.772 1.00 93.00 109 HIS A N 1
ATOM 867 C CA . HIS A 1 109 ? -2.246 -3.067 10.208 1.00 93.00 109 HIS A CA 1
ATOM 868 C C . HIS A 1 109 ? -2.709 -3.002 11.664 1.00 93.00 109 HIS A C 1
ATOM 870 O O . HIS A 1 109 ? -2.263 -2.177 12.463 1.00 93.00 109 HIS A O 1
ATOM 876 N N . SER A 1 110 ? -3.612 -3.913 12.003 1.00 93.88 110 SER A N 1
ATOM 877 C CA . SER A 1 110 ? -3.983 -4.260 13.373 1.00 93.88 110 SER A CA 1
ATOM 878 C C . SER A 1 110 ? -4.366 -5.744 13.402 1.00 93.88 110 SER A C 1
ATOM 880 O O . SER A 1 110 ? -4.225 -6.456 12.405 1.00 93.88 110 SER A O 1
ATOM 882 N N . GLU A 1 111 ? -4.800 -6.261 14.545 1.00 91.75 111 GLU A N 1
ATOM 883 C CA . GLU A 1 111 ? -5.178 -7.668 14.650 1.00 91.75 111 GLU A CA 1
ATOM 884 C C . GLU A 1 111 ? -6.375 -7.988 13.735 1.00 91.75 111 GLU A C 1
ATOM 886 O O . GLU A 1 111 ? -7.499 -7.551 13.976 1.00 91.75 111 GLU A O 1
ATOM 891 N N . GLY A 1 112 ? -6.139 -8.797 12.698 1.00 90.25 112 GLY A N 1
ATOM 892 C CA . GLY A 1 112 ? -7.184 -9.259 11.780 1.00 90.25 112 GLY A CA 1
ATOM 893 C C . GLY A 1 112 ? -7.656 -8.223 10.757 1.00 90.25 112 GLY A C 1
ATOM 894 O O . GLY A 1 112 ? -8.717 -8.428 10.166 1.00 90.25 112 GLY A O 1
ATOM 895 N N . LEU A 1 113 ? -6.900 -7.139 10.545 1.00 92.25 113 LEU A N 1
ATOM 896 C CA . LEU A 1 113 ? -7.173 -6.159 9.493 1.00 92.25 113 LEU A CA 1
ATOM 897 C C . LEU A 1 113 ? -5.896 -5.528 8.926 1.00 92.25 113 LEU A C 1
ATOM 899 O O . LEU A 1 113 ? -4.865 -5.441 9.602 1.00 92.25 113 LEU A O 1
ATOM 903 N N . ILE A 1 114 ? -6.002 -5.038 7.697 1.00 93.56 114 ILE A N 1
ATOM 904 C CA . ILE A 1 114 ? -4.996 -4.233 7.006 1.00 93.56 114 ILE A CA 1
ATOM 905 C C . ILE A 1 114 ? -5.676 -3.000 6.409 1.00 93.56 114 ILE A C 1
ATOM 907 O O . ILE A 1 114 ? -6.847 -3.052 6.037 1.00 93.56 114 ILE A O 1
ATOM 911 N N . ALA A 1 115 ? -4.962 -1.881 6.361 1.00 93.00 115 ALA A N 1
ATOM 912 C CA . ALA A 1 115 ? -5.494 -0.614 5.889 1.00 93.00 115 ALA A CA 1
ATOM 913 C C . ALA A 1 115 ? -4.548 0.064 4.906 1.00 93.00 115 ALA A C 1
ATOM 915 O O . ALA A 1 115 ? -3.329 -0.026 5.060 1.00 93.00 115 ALA A O 1
ATOM 916 N N . GLN A 1 116 ? -5.111 0.835 3.985 1.00 92.44 116 GLN A N 1
ATOM 917 C CA . GLN A 1 116 ? -4.425 1.935 3.324 1.00 92.44 116 GLN A CA 1
ATOM 918 C C . GLN A 1 116 ? -5.092 3.240 3.752 1.00 92.44 116 GLN A C 1
ATOM 920 O O . GLN A 1 116 ? -6.316 3.338 3.770 1.00 92.44 116 GLN A O 1
ATOM 925 N N . ALA A 1 117 ? -4.299 4.233 4.134 1.00 92.69 117 ALA A N 1
ATOM 926 C CA . ALA A 1 117 ? -4.821 5.505 4.599 1.00 92.69 117 ALA A CA 1
ATOM 927 C C . ALA A 1 117 ? -3.883 6.658 4.239 1.00 92.69 117 ALA A C 1
ATOM 929 O O . ALA A 1 117 ? -2.660 6.506 4.283 1.00 92.69 117 ALA A O 1
ATOM 930 N N . GLY A 1 118 ? -4.445 7.817 3.911 1.00 91.69 118 GLY A N 1
ATOM 931 C CA . GLY A 1 118 ? -3.670 9.027 3.663 1.00 91.69 118 GLY A CA 1
ATOM 932 C C . GLY A 1 118 ? -4.506 10.191 3.149 1.00 91.69 118 GLY A C 1
ATOM 933 O O . GLY A 1 118 ? -5.734 10.167 3.236 1.00 91.69 118 GLY A O 1
ATOM 934 N N . HIS A 1 119 ? -3.813 11.220 2.660 1.00 90.00 119 HIS A N 1
ATOM 935 C CA . HIS A 1 119 ? -4.462 12.370 2.032 1.00 90.00 119 HIS A CA 1
ATOM 936 C C . HIS A 1 119 ? -5.063 11.949 0.690 1.00 90.00 119 HIS A C 1
ATOM 938 O O . HIS A 1 119 ? -4.422 11.217 -0.063 1.00 90.00 119 HIS A O 1
ATOM 944 N N . ASP A 1 120 ? -6.270 12.422 0.422 1.00 84.94 120 ASP A N 1
ATOM 945 C CA . ASP A 1 120 ? -6.975 12.246 -0.843 1.00 84.94 120 ASP A CA 1
ATOM 946 C C . ASP A 1 120 ? -7.498 13.613 -1.295 1.00 84.94 120 ASP A C 1
ATOM 948 O O . ASP A 1 120 ? -7.853 14.448 -0.462 1.00 84.94 120 ASP A O 1
ATOM 952 N N . ASP A 1 121 ? -7.574 13.842 -2.604 1.00 80.50 121 ASP A N 1
ATOM 953 C CA . ASP A 1 121 ? -8.025 15.118 -3.182 1.00 80.50 121 ASP A CA 1
ATOM 954 C C . ASP A 1 121 ? -9.558 15.311 -3.082 1.00 80.50 121 ASP A C 1
ATOM 956 O O . ASP A 1 121 ? -10.122 16.275 -3.611 1.00 80.50 121 ASP A O 1
ATOM 960 N N . GLY A 1 122 ? -10.256 14.386 -2.416 1.00 77.44 122 GLY A N 1
ATOM 961 C CA . GLY A 1 122 ? -11.692 14.423 -2.168 1.00 77.44 122 GLY A CA 1
ATOM 962 C C . GLY A 1 122 ? -12.148 15.502 -1.175 1.00 77.44 122 GLY A C 1
ATOM 963 O O . GLY A 1 122 ? -11.363 16.143 -0.479 1.00 77.44 122 GLY A O 1
ATOM 964 N N . GLU A 1 123 ? -13.472 15.672 -1.067 1.00 77.19 123 GLU A N 1
ATOM 965 C CA . GLU A 1 123 ? -14.127 16.717 -0.252 1.00 77.19 123 GLU A CA 1
ATOM 966 C C . GLU A 1 123 ? -13.691 16.719 1.222 1.00 77.19 123 GLU A C 1
ATOM 968 O O . GLU A 1 123 ? -13.567 17.780 1.836 1.00 77.19 123 GLU A O 1
ATOM 973 N N . PHE A 1 124 ? -13.438 15.537 1.784 1.00 79.44 124 PHE A N 1
ATOM 974 C CA . PHE A 1 124 ? -13.055 15.373 3.185 1.00 79.44 124 PHE A CA 1
ATOM 975 C C . PHE A 1 124 ? -11.531 15.422 3.406 1.00 79.44 124 PHE A C 1
ATOM 977 O O . PHE A 1 124 ? -11.078 15.611 4.534 1.00 79.44 124 PHE A O 1
ATOM 984 N N . GLY A 1 125 ? -10.730 15.331 2.339 1.00 87.00 125 GLY A N 1
ATOM 985 C CA . GLY A 1 125 ? -9.272 15.452 2.372 1.00 87.00 125 GLY A CA 1
ATOM 986 C C . GLY A 1 125 ? -8.518 14.206 2.846 1.00 87.00 125 GLY A C 1
ATOM 987 O O . GLY A 1 125 ? -7.301 14.148 2.694 1.00 87.00 125 GLY A O 1
ATOM 988 N N . TYR A 1 126 ? -9.183 13.206 3.429 1.00 91.81 126 TYR A N 1
ATOM 989 C CA . TYR A 1 126 ? -8.539 11.951 3.821 1.00 91.81 126 TYR A CA 1
ATOM 990 C C . TYR A 1 126 ? -9.394 10.746 3.471 1.00 91.81 126 TYR A C 1
ATOM 992 O O . TYR A 1 126 ? -10.619 10.758 3.620 1.00 91.81 126 TYR A O 1
ATOM 1000 N N . GLN A 1 127 ? -8.711 9.674 3.083 1.00 91.75 127 GLN A N 1
ATOM 1001 C CA . GLN A 1 127 ? -9.318 8.382 2.828 1.00 91.75 127 GLN A CA 1
ATOM 1002 C C . GLN A 1 127 ? -8.690 7.313 3.717 1.00 91.75 127 GLN A C 1
ATOM 1004 O O . GLN A 1 127 ? -7.477 7.295 3.945 1.00 91.75 127 GLN A O 1
ATOM 1009 N N . VAL A 1 128 ? -9.532 6.402 4.203 1.00 92.75 128 VAL A N 1
ATOM 1010 C CA . VAL A 1 128 ? -9.111 5.164 4.853 1.00 92.75 128 VAL A CA 1
ATOM 1011 C C . VAL A 1 128 ? -9.868 3.995 4.241 1.00 92.75 128 VAL A C 1
ATOM 1013 O O . VAL A 1 128 ? -11.094 3.940 4.303 1.00 92.75 128 VAL A O 1
ATOM 1016 N N . ILE A 1 129 ? -9.127 3.034 3.703 1.00 91.94 129 ILE A N 1
ATOM 1017 C CA . ILE A 1 129 ? -9.653 1.782 3.165 1.00 91.94 129 ILE A CA 1
ATOM 1018 C C . ILE A 1 129 ? -9.140 0.646 4.038 1.00 91.94 129 ILE A C 1
ATOM 1020 O O . ILE A 1 129 ? -7.938 0.530 4.262 1.00 91.94 129 ILE A O 1
ATOM 1024 N N . LEU A 1 130 ? -10.050 -0.175 4.548 1.00 92.81 130 LEU A N 1
ATOM 1025 C CA . LEU A 1 130 ? -9.777 -1.270 5.474 1.00 92.81 130 LEU A CA 1
ATOM 1026 C C . LEU A 1 130 ? -10.283 -2.577 4.879 1.00 92.81 130 LEU A C 1
ATOM 1028 O O . LEU A 1 130 ? -11.458 -2.672 4.543 1.00 92.81 130 LEU A O 1
ATOM 1032 N N . ALA A 1 131 ? -9.433 -3.595 4.856 1.00 92.75 131 ALA A N 1
ATOM 1033 C CA . ALA A 1 131 ? -9.860 -4.983 4.739 1.00 92.75 131 ALA A CA 1
ATOM 1034 C C . ALA A 1 131 ? -9.783 -5.631 6.118 1.00 92.75 131 ALA A C 1
ATOM 1036 O O . ALA A 1 131 ? -8.738 -5.586 6.776 1.00 92.75 131 ALA A O 1
ATOM 1037 N N . ALA A 1 132 ? -10.875 -6.244 6.567 1.00 91.69 132 ALA A N 1
ATOM 1038 C CA . ALA A 1 132 ? -10.928 -6.924 7.854 1.00 91.69 132 ALA A CA 1
ATOM 1039 C C . ALA A 1 132 ? -11.529 -8.319 7.709 1.00 91.69 132 ALA A C 1
ATOM 1041 O O . ALA A 1 132 ? -12.472 -8.536 6.956 1.00 91.69 132 ALA A O 1
ATOM 1042 N N . LEU A 1 133 ? -11.013 -9.280 8.477 1.00 89.69 133 LEU A N 1
ATOM 1043 C CA . LEU A 1 133 ? -11.499 -10.666 8.441 1.00 89.69 133 LEU A CA 1
ATOM 1044 C C . LEU A 1 133 ? -12.974 -10.797 8.855 1.00 89.69 133 LEU A C 1
ATOM 1046 O O . LEU A 1 133 ? -13.640 -11.757 8.472 1.00 89.69 133 LEU A O 1
ATOM 1050 N N . SER A 1 134 ? -13.477 -9.844 9.638 1.00 88.50 134 SER A N 1
ATOM 1051 C CA . SER A 1 134 ? -14.853 -9.798 10.123 1.00 88.50 134 SER A CA 1
ATOM 1052 C C . SER A 1 134 ? -15.190 -8.410 10.677 1.00 88.50 134 SER A C 1
ATOM 1054 O O . SER A 1 134 ? -14.306 -7.662 11.100 1.00 88.50 134 SER A O 1
ATOM 1056 N N . ALA A 1 135 ? -16.480 -8.065 10.699 1.00 86.25 135 ALA A N 1
ATOM 1057 C CA . ALA A 1 135 ? -16.945 -6.743 11.129 1.00 86.25 135 ALA A CA 1
ATOM 1058 C C . ALA A 1 135 ? -16.637 -6.424 12.609 1.00 86.25 135 ALA A C 1
ATOM 1060 O O . ALA A 1 135 ? -16.475 -5.265 12.977 1.00 86.25 135 ALA A O 1
ATOM 1061 N N . ASP A 1 136 ? -16.506 -7.429 13.479 1.00 88.62 136 ASP A N 1
ATOM 1062 C CA . ASP A 1 136 ? -16.142 -7.240 14.892 1.00 88.62 136 ASP A CA 1
ATOM 1063 C C . ASP A 1 136 ? -14.733 -6.644 15.075 1.00 88.62 136 ASP A C 1
ATOM 1065 O O . ASP A 1 136 ? -14.497 -5.906 16.039 1.00 88.62 136 ASP A O 1
ATOM 1069 N N . LYS A 1 137 ? -13.816 -6.876 14.124 1.00 88.94 137 LYS A N 1
ATOM 1070 C CA . LYS A 1 137 ? -12.474 -6.268 14.105 1.00 88.94 137 LYS A CA 1
ATOM 1071 C C . LYS A 1 137 ? -12.511 -4.751 13.891 1.00 88.94 137 LYS A C 1
ATOM 1073 O O . LYS A 1 137 ? -11.539 -4.064 14.214 1.00 88.94 137 LYS A O 1
ATOM 1078 N N . LEU A 1 138 ? -13.643 -4.218 13.429 1.00 85.56 138 LEU A N 1
ATOM 1079 C CA . LEU A 1 138 ? -13.878 -2.787 13.247 1.00 85.56 138 LEU A CA 1
ATOM 1080 C C . LEU A 1 138 ? -14.515 -2.111 14.465 1.00 85.56 138 LEU A C 1
ATOM 1082 O O . LEU A 1 138 ? -14.643 -0.892 14.473 1.00 85.56 138 LEU A O 1
ATOM 1086 N N . SER A 1 139 ? -14.862 -2.854 15.524 1.00 84.50 139 SER A N 1
ATOM 1087 C CA . SER A 1 139 ? -15.496 -2.291 16.733 1.00 84.50 139 SER A CA 1
ATOM 1088 C C . SER A 1 139 ? -14.690 -1.164 17.398 1.00 84.50 139 SER A C 1
ATOM 1090 O O . SER A 1 139 ? -15.249 -0.302 18.075 1.00 84.50 139 SER A O 1
ATOM 1092 N N . GLN A 1 140 ? -13.376 -1.129 17.169 1.00 81.69 140 GLN A N 1
ATOM 1093 C CA . GLN A 1 140 ? -12.484 -0.054 17.604 1.00 81.69 140 GLN A CA 1
ATOM 1094 C C . GLN A 1 140 ? -12.699 1.285 16.864 1.00 81.69 140 GLN A C 1
ATOM 1096 O O . GLN A 1 140 ? -12.193 2.307 17.319 1.00 81.69 140 GLN A O 1
ATOM 1101 N N . PHE A 1 141 ? -13.463 1.298 15.766 1.00 84.94 141 PHE A N 1
ATOM 1102 C CA . PHE A 1 141 ? -13.737 2.461 14.912 1.00 84.94 141 PHE A CA 1
ATOM 1103 C C . PHE A 1 141 ? -15.206 2.899 14.929 1.00 84.94 141 PHE A C 1
ATOM 1105 O O . PHE A 1 141 ? -15.620 3.652 14.059 1.00 84.94 141 PHE A O 1
ATOM 1112 N N . ASN A 1 142 ? -16.012 2.468 15.905 1.00 78.19 142 ASN A N 1
ATOM 1113 C CA . ASN A 1 142 ? -17.450 2.795 15.984 1.00 78.19 142 ASN A CA 1
ATOM 1114 C C . ASN A 1 142 ? -17.780 4.305 16.044 1.00 78.19 142 ASN A C 1
ATOM 1116 O O . ASN A 1 142 ? -18.946 4.681 15.987 1.00 78.19 142 ASN A O 1
ATOM 1120 N N . GLU A 1 143 ? -16.776 5.162 16.230 1.00 72.31 143 GLU A N 1
ATOM 1121 C CA . GLU A 1 143 ? -16.917 6.622 16.209 1.00 72.31 143 GLU A CA 1
ATOM 1122 C C . GLU A 1 143 ? -16.877 7.211 14.787 1.00 72.31 143 GLU A C 1
ATOM 1124 O O . GLU A 1 143 ? -17.265 8.364 14.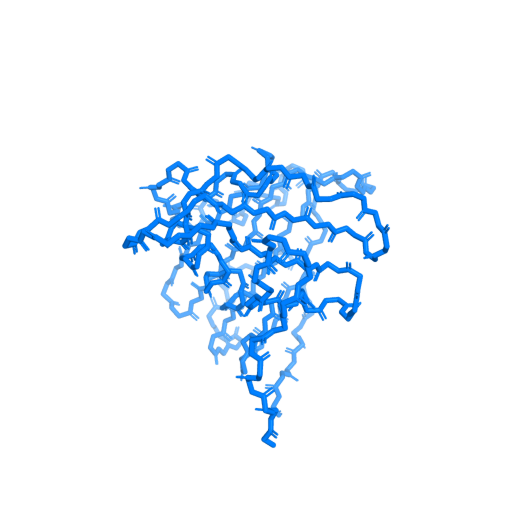606 1.00 72.31 143 GLU A O 1
ATOM 1129 N N . ALA A 1 144 ? -16.401 6.446 13.800 1.00 71.69 144 ALA A N 1
ATOM 1130 C CA . ALA A 1 144 ? -16.416 6.812 12.389 1.00 71.69 144 ALA A CA 1
ATOM 1131 C C . ALA A 1 144 ? -17.686 6.271 11.718 1.00 71.69 144 ALA A C 1
ATOM 1133 O O . ALA A 1 144 ? -18.166 5.193 12.071 1.00 71.69 144 ALA A O 1
ATOM 1134 N N . ASP A 1 145 ? -18.217 7.016 10.750 1.00 75.06 145 ASP A N 1
ATOM 1135 C CA . ASP A 1 145 ? -19.311 6.539 9.906 1.00 75.06 145 ASP A CA 1
ATOM 1136 C C . ASP A 1 145 ? -18.723 5.601 8.845 1.00 75.06 145 ASP A C 1
ATOM 1138 O O . ASP A 1 145 ? -17.907 6.020 8.020 1.00 75.06 145 ASP A O 1
ATOM 1142 N N . TRP A 1 146 ? -19.057 4.314 8.919 1.00 81.19 146 TRP A N 1
ATOM 1143 C CA . TRP A 1 146 ? -18.581 3.306 7.979 1.00 81.19 146 TRP A CA 1
ATOM 1144 C C . TRP A 1 146 ? -19.665 2.291 7.647 1.00 81.19 146 TRP A C 1
ATOM 1146 O O . TRP A 1 146 ? -20.478 1.909 8.489 1.00 81.19 146 TRP A O 1
ATOM 1156 N N . GLU A 1 147 ? -19.625 1.808 6.409 1.00 80.38 147 GLU A N 1
ATOM 1157 C CA . GLU A 1 147 ? -20.499 0.754 5.912 1.00 80.38 147 GLU A CA 1
ATOM 1158 C C . GLU A 1 147 ? -19.665 -0.479 5.563 1.00 80.38 147 GLU A C 1
ATOM 1160 O O . GLU A 1 147 ? -18.629 -0.380 4.905 1.00 80.38 147 GLU A O 1
ATOM 1165 N N . TRP A 1 148 ? -20.108 -1.642 6.041 1.00 82.94 148 TRP A N 1
ATOM 1166 C CA . TRP A 1 148 ? -19.451 -2.920 5.788 1.00 82.94 148 TRP A CA 1
ATOM 1167 C C . TRP A 1 148 ? -19.858 -3.483 4.428 1.00 82.94 148 TRP A C 1
ATOM 1169 O O . TRP A 1 148 ? -21.004 -3.896 4.248 1.00 82.94 148 TRP A O 1
ATOM 1179 N N . ASP A 1 149 ? -18.899 -3.577 3.511 1.00 81.75 149 ASP A N 1
ATOM 1180 C CA . ASP A 1 149 ? -19.047 -4.302 2.252 1.00 81.75 149 ASP A CA 1
ATOM 1181 C C . ASP A 1 149 ? -18.634 -5.765 2.461 1.00 81.75 149 ASP A C 1
ATOM 1183 O O . ASP A 1 149 ? -17.447 -6.099 2.495 1.00 81.75 149 ASP A O 1
ATOM 1187 N N . SER A 1 150 ? -19.614 -6.652 2.658 1.00 77.19 150 SER A N 1
ATOM 1188 C CA . SER A 1 150 ? -19.362 -8.090 2.753 1.00 77.19 150 SER A CA 1
ATOM 1189 C C . SER A 1 150 ? -19.016 -8.664 1.382 1.00 77.19 150 SER A C 1
ATOM 1191 O O . SER A 1 150 ? -19.882 -8.780 0.514 1.00 77.19 150 SER A O 1
ATOM 1193 N N . ARG A 1 151 ? -17.770 -9.102 1.217 1.00 68.31 151 ARG A N 1
ATOM 1194 C CA . ARG A 1 151 ? -17.295 -9.772 0.005 1.00 68.31 151 ARG A CA 1
ATOM 1195 C C . ARG A 1 151 ? -17.297 -11.279 0.242 1.00 68.31 151 ARG A C 1
ATOM 1197 O O . ARG A 1 151 ? -16.278 -11.861 0.590 1.00 68.31 151 AR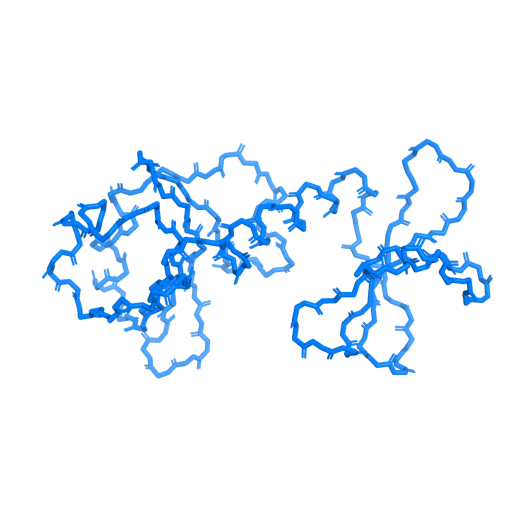G A O 1
ATOM 1204 N N . GLY A 1 152 ? -18.485 -11.883 0.170 1.00 55.97 152 GLY A N 1
ATOM 1205 C CA . GLY A 1 152 ? -18.704 -13.312 0.438 1.00 55.97 152 GLY A CA 1
ATOM 1206 C C . GLY A 1 152 ? -20.170 -13.697 0.523 1.00 55.97 152 GLY A C 1
ATOM 1207 O O . GLY A 1 152 ? -20.875 -13.107 1.370 1.00 55.97 152 GLY A O 1
#

Sequence (152 aa):
MAQNELIVDGEHTIFCRGPAGESFEWAFMGSGRDPYTYEREGLESWRPTGLLLSELLLYIFVSSAVFDADCGLVNMALDQRGFDSVVTRLQALDHPLWAWPEPALRFYHSEGLIAQAGHDDGEFGYQVILAALSADKLSQFNEADWEWDSRG

Organism: NCBI:txid1420889

Secondary structure (DSSP, 8-st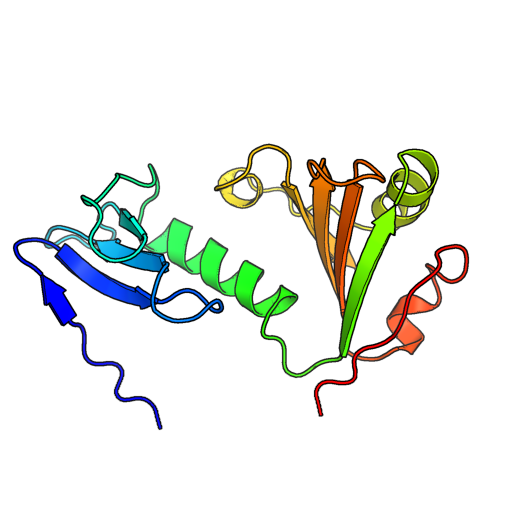ate):
----PPEEETTEEEEEE-TTSSSEEEEEESSSSS-EEEEEETTSPPEEEEEEHHHHHHHHHHHHHHHS-SSEEEEEEE-HHHHHHHHTTSEEP--GGGG-S-TTEEEEEETTEEEEEEE-SSTTSEEEEEEESSGGGGGGGTTS----B---

pLDDT: mean 83.88, std 11.53, range [34.62, 94.75]

Radius of gyration: 17.12 Å; chains: 1; bounding box: 38×37×45 Å